Protein AF-A0A368F3S5-F1 (afdb_monomer)

Organism: Ancylostoma caninum (NCBI:txid29170)

pLDDT: mean 88.2, std 11.08, range [44.0, 97.75]

Foldseek 3Di:
DAWDWPDDPPDPPTDIFGPADDDDDPDDDPVCVPPPDPDDQDPDDCVPPPDVPG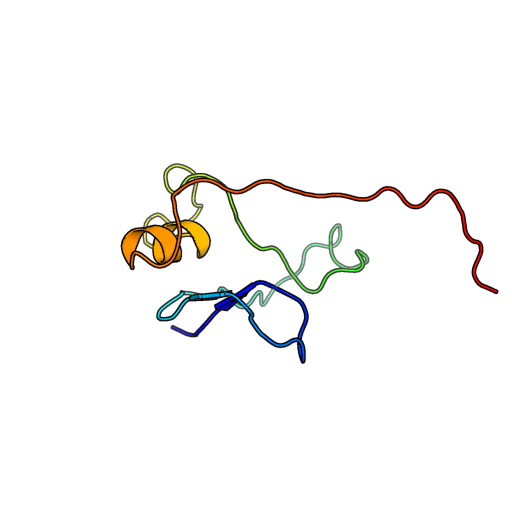DRRLRRCVVVVNDDNDDDDDDDDDPDDPDD

Sequence (84 aa):
MDTVRFGAAGKQNRLEVPDVVVGRATQISKIIKDLPFDGVLGLAFQSIATNAGVEPPFVRAHKDGIVEPIFTVHLRHIAGETAF

Mean predicted aligned error: 6.3 Å

Structure (mmCIF, N/CA/C/O backbone):
data_AF-A0A368F3S5-F1
#
_entry.id   AF-A0A368F3S5-F1
#
loop_
_atom_site.group_PDB
_atom_site.id
_atom_site.type_symbol
_atom_site.label_atom_id
_atom_site.label_alt_id
_atom_site.label_comp_id
_atom_site.label_asym_id
_atom_site.label_entity_id
_atom_site.label_seq_id
_atom_site.pdbx_PDB_ins_code
_atom_site.Cartn_x
_atom_site.Cartn_y
_atom_site.Cartn_z
_atom_site.occupancy
_atom_site.B_iso_or_equiv
_atom_site.auth_seq_id
_atom_site.auth_comp_id
_atom_site.auth_asym_id
_atom_site.auth_atom_id
_atom_site.pdbx_PDB_model_num
ATOM 1 N N . MET A 1 1 ? -1.637 11.724 7.622 1.00 84.56 1 MET A N 1
ATOM 2 C CA . MET A 1 1 ? -2.502 10.824 6.837 1.00 84.56 1 MET A CA 1
ATOM 3 C C . MET A 1 1 ? -2.745 11.486 5.501 1.00 84.56 1 MET A C 1
ATOM 5 O O . MET A 1 1 ? -2.717 12.711 5.450 1.00 84.56 1 MET A O 1
ATOM 9 N N . ASP A 1 2 ? -2.886 10.694 4.450 1.00 93.88 2 ASP A N 1
ATOM 10 C CA . ASP A 1 2 ? -3.050 11.172 3.077 1.00 93.88 2 ASP A CA 1
ATOM 11 C C . ASP A 1 2 ? -3.995 10.235 2.307 1.00 93.88 2 ASP A C 1
ATOM 13 O O . ASP A 1 2 ? -4.387 9.180 2.812 1.00 93.88 2 ASP A O 1
ATOM 17 N N . THR A 1 3 ? -4.363 10.614 1.087 1.00 95.31 3 THR A N 1
ATOM 18 C CA . THR A 1 3 ? -5.166 9.790 0.181 1.00 95.31 3 THR A CA 1
ATOM 19 C C . THR A 1 3 ? -4.264 8.972 -0.736 1.00 95.31 3 THR A C 1
ATOM 21 O O . THR A 1 3 ? -3.541 9.525 -1.571 1.00 95.31 3 THR A O 1
ATOM 24 N N . VAL A 1 4 ? -4.359 7.646 -0.649 1.00 95.44 4 VAL A N 1
ATOM 25 C CA . VAL A 1 4 ? -3.704 6.734 -1.597 1.00 95.44 4 VAL A CA 1
ATOM 26 C C . VAL A 1 4 ? -4.629 6.481 -2.780 1.00 95.44 4 VAL A C 1
ATOM 28 O O . VAL A 1 4 ? -5.824 6.263 -2.614 1.00 95.44 4 VAL A O 1
ATOM 31 N N . ARG A 1 5 ? -4.072 6.502 -3.995 1.00 95.50 5 ARG A N 1
ATOM 32 C CA . ARG A 1 5 ? -4.816 6.237 -5.232 1.00 95.50 5 ARG A CA 1
ATOM 33 C C . ARG A 1 5 ? -4.232 5.030 -5.948 1.00 95.50 5 ARG A C 1
ATOM 35 O O . ARG A 1 5 ? -3.065 5.064 -6.331 1.00 95.50 5 ARG A O 1
ATOM 42 N N . PHE A 1 6 ? -5.037 3.993 -6.158 1.00 94.00 6 PHE A N 1
ATOM 43 C CA . PHE A 1 6 ? -4.634 2.833 -6.952 1.00 94.00 6 PHE A CA 1
ATOM 44 C C . PHE A 1 6 ? -4.843 3.114 -8.445 1.00 94.00 6 PHE A C 1
ATOM 46 O O . PHE A 1 6 ? -5.913 3.558 -8.866 1.00 94.00 6 PHE A O 1
ATOM 53 N N . GLY A 1 7 ? -3.811 2.833 -9.245 1.00 91.25 7 GLY A N 1
ATOM 54 C CA . GLY A 1 7 ? -3.778 3.097 -10.685 1.00 91.25 7 GLY A CA 1
ATOM 55 C C . GLY A 1 7 ? -2.817 4.226 -11.072 1.00 91.25 7 GLY A C 1
ATOM 56 O O . GLY A 1 7 ? -2.380 5.020 -10.240 1.00 91.25 7 GLY A O 1
ATOM 57 N N . ALA A 1 8 ? -2.471 4.289 -12.360 1.00 87.75 8 ALA A N 1
ATOM 58 C CA . ALA A 1 8 ? -1.472 5.226 -12.874 1.00 87.75 8 ALA A CA 1
ATOM 59 C C . ALA A 1 8 ? -1.907 6.697 -12.729 1.00 87.75 8 ALA A C 1
ATOM 61 O O . ALA A 1 8 ? -3.078 7.040 -12.912 1.00 87.75 8 ALA A O 1
ATOM 62 N N . ALA A 1 9 ? -0.951 7.582 -12.436 1.00 87.69 9 ALA A N 1
ATOM 63 C CA . ALA A 1 9 ? -1.195 9.020 -12.356 1.00 87.69 9 ALA A CA 1
ATOM 64 C C . ALA A 1 9 ? -1.809 9.571 -13.659 1.00 87.69 9 ALA A C 1
ATOM 66 O O . ALA A 1 9 ? -1.490 9.120 -14.757 1.00 87.69 9 ALA A O 1
ATOM 67 N N . GLY A 1 10 ? -2.729 10.532 -13.530 1.00 86.81 10 GLY A N 1
ATOM 68 C CA . GLY A 1 10 ? -3.413 11.153 -14.671 1.00 86.81 10 GLY A CA 1
ATOM 69 C C . GLY A 1 10 ? -4.499 10.297 -15.337 1.00 86.81 10 GLY A C 1
ATOM 70 O O . GLY A 1 10 ? -5.139 10.765 -16.276 1.00 86.81 10 GLY A O 1
ATOM 71 N N . LYS A 1 11 ? -4.748 9.066 -14.872 1.00 88.88 11 LYS A N 1
ATOM 72 C CA . LYS A 1 11 ? -5.886 8.258 -15.333 1.00 88.88 11 LYS A CA 1
ATOM 73 C C . LYS A 1 11 ? -7.161 8.596 -14.554 1.00 88.88 11 LYS A C 1
ATOM 75 O O . LYS A 1 11 ? -7.108 8.914 -13.365 1.00 88.88 11 LYS A O 1
ATOM 80 N N . GLN A 1 12 ? -8.298 8.526 -15.245 1.00 88.69 12 GLN A N 1
ATOM 81 C CA . GLN A 1 12 ? -9.632 8.647 -14.648 1.00 88.69 12 GLN A CA 1
ATOM 82 C C . GLN A 1 12 ? -10.008 7.359 -13.894 1.00 88.69 12 GLN A C 1
ATOM 84 O O . GLN A 1 12 ? -9.393 6.316 -14.115 1.00 88.69 12 GLN A O 1
ATOM 89 N N . ASN A 1 13 ? -11.021 7.435 -13.023 1.00 88.06 13 ASN A N 1
ATOM 90 C CA . ASN A 1 13 ? -11.601 6.297 -12.288 1.00 88.06 13 ASN A CA 1
ATOM 91 C C . ASN A 1 13 ? -10.594 5.497 -11.446 1.00 88.06 13 ASN A C 1
ATOM 93 O O . ASN A 1 13 ? -10.618 4.267 -11.416 1.00 88.06 13 ASN A O 1
ATOM 97 N N . ARG A 1 14 ? -9.687 6.199 -10.763 1.00 93.94 14 ARG A N 1
ATOM 98 C CA . ARG A 1 14 ? -8.795 5.577 -9.780 1.00 93.94 14 ARG A CA 1
ATOM 99 C C . ARG A 1 14 ? -9.559 5.273 -8.498 1.00 93.94 14 ARG A C 1
ATOM 101 O O . ARG A 1 14 ? -10.397 6.066 -8.080 1.00 93.94 14 ARG A O 1
ATOM 108 N N . LEU A 1 15 ? -9.219 4.159 -7.857 1.00 94.75 15 LEU A N 1
ATOM 109 C CA . LEU A 1 15 ? -9.687 3.863 -6.507 1.00 94.75 15 LEU A CA 1
ATOM 110 C C . LEU A 1 15 ? -8.954 4.792 -5.534 1.00 94.75 15 LEU A C 1
ATOM 112 O O . LEU A 1 15 ? -7.731 4.697 -5.401 1.00 94.75 15 LEU A O 1
ATOM 116 N N . GLU A 1 16 ? -9.693 5.689 -4.888 1.00 96.12 16 GLU A N 1
ATOM 117 C CA . GLU A 1 16 ? -9.171 6.617 -3.885 1.00 96.12 16 GLU A CA 1
ATOM 118 C C . GLU A 1 16 ? -9.484 6.098 -2.482 1.00 96.12 16 GLU A C 1
ATOM 120 O O . GLU A 1 16 ? -10.631 5.784 -2.173 1.00 96.12 16 GLU A O 1
ATOM 125 N N . VAL A 1 17 ? -8.457 6.008 -1.641 1.00 96.94 17 VAL A N 1
ATOM 126 C CA . VAL A 1 17 ? -8.566 5.549 -0.256 1.00 96.94 17 VAL A CA 1
ATOM 127 C C . VAL A 1 17 ? -8.076 6.673 0.656 1.00 96.94 17 VAL A C 1
ATOM 129 O O . VAL A 1 17 ? -6.868 6.946 0.670 1.00 96.94 17 VAL A O 1
ATOM 132 N N . PRO A 1 18 ? -8.981 7.369 1.363 1.00 96.50 18 PRO A N 1
ATOM 133 C CA . PRO A 1 18 ? -8.615 8.441 2.280 1.00 96.50 18 PRO A CA 1
ATOM 134 C C . PRO A 1 18 ? -7.993 7.894 3.576 1.00 96.50 18 PRO A C 1
ATOM 136 O O . PRO A 1 18 ? -8.015 6.696 3.847 1.00 96.50 18 PRO A O 1
ATOM 139 N N . ASP A 1 19 ? -7.438 8.798 4.387 1.00 94.94 19 ASP A N 1
ATOM 140 C CA . ASP A 1 19 ? -6.950 8.528 5.749 1.00 94.94 19 ASP A CA 1
ATOM 141 C C . ASP A 1 19 ? -5.916 7.399 5.884 1.00 94.94 19 ASP A C 1
ATOM 143 O O . ASP A 1 19 ? -5.796 6.741 6.922 1.00 94.94 19 ASP A O 1
ATOM 147 N N . VAL A 1 20 ? -5.103 7.206 4.850 1.00 95.00 20 VAL A N 1
ATOM 148 C CA . VAL A 1 20 ? -4.037 6.207 4.850 1.00 95.00 20 VAL A CA 1
ATOM 149 C C . VAL A 1 20 ? -2.761 6.797 5.453 1.00 95.00 20 VAL A C 1
ATOM 151 O O . VAL A 1 20 ? -2.378 7.947 5.205 1.00 95.00 20 VAL A O 1
ATOM 154 N N . VAL A 1 21 ? -2.058 6.001 6.259 1.00 93.88 21 VAL A N 1
ATOM 155 C CA . VAL A 1 21 ? -0.704 6.328 6.723 1.00 93.88 21 VAL A CA 1
ATOM 156 C C . VAL A 1 21 ? 0.305 5.847 5.680 1.00 93.88 21 VAL A C 1
ATOM 158 O O . VAL A 1 21 ? 0.383 4.658 5.390 1.00 93.88 21 VAL A O 1
ATOM 161 N N . VAL A 1 22 ? 1.106 6.769 5.142 1.00 91.00 22 VAL A N 1
ATOM 162 C CA . VAL A 1 22 ? 2.169 6.466 4.174 1.00 91.00 22 VAL A CA 1
ATOM 163 C C . VAL A 1 22 ? 3.529 6.705 4.822 1.00 91.00 22 VAL A C 1
ATOM 165 O O . VAL A 1 22 ? 3.813 7.795 5.321 1.00 91.00 22 VAL A O 1
ATOM 168 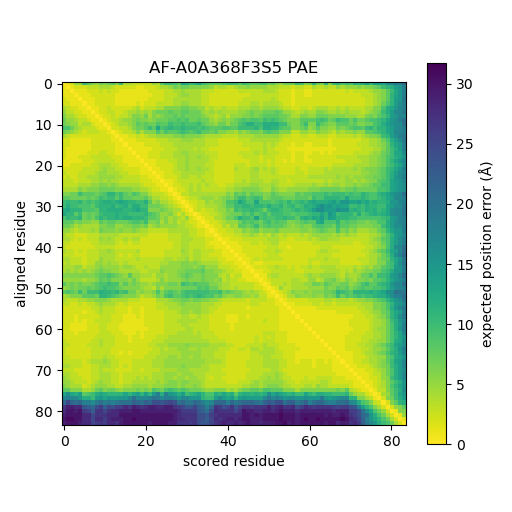N N . GLY A 1 23 ? 4.382 5.681 4.816 1.00 90.50 23 GLY A N 1
ATOM 169 C CA . GLY A 1 23 ? 5.756 5.789 5.294 1.00 90.50 23 GLY A CA 1
ATOM 170 C C . GLY A 1 23 ? 6.661 6.413 4.234 1.00 90.50 23 GLY A C 1
ATOM 171 O O . GLY A 1 23 ? 6.849 5.836 3.167 1.00 90.50 23 GLY A O 1
ATOM 172 N N . ARG A 1 24 ? 7.265 7.569 4.529 1.00 91.12 24 ARG A N 1
ATOM 173 C CA . ARG A 1 24 ? 8.301 8.160 3.671 1.00 91.12 24 ARG A CA 1
ATOM 174 C C . ARG A 1 24 ? 9.664 7.591 4.050 1.00 91.12 24 ARG A C 1
ATOM 176 O O . ARG A 1 24 ? 10.216 7.960 5.086 1.00 91.12 24 ARG A O 1
ATOM 183 N N . ALA A 1 25 ? 10.205 6.710 3.215 1.00 89.81 25 ALA A N 1
ATOM 184 C CA . ALA A 1 25 ? 11.528 6.141 3.433 1.00 89.81 25 ALA A CA 1
ATOM 185 C C . ALA A 1 25 ? 12.608 7.238 3.392 1.00 89.81 25 ALA A C 1
ATOM 187 O O . ALA A 1 25 ? 12.707 7.994 2.429 1.00 89.81 25 ALA A O 1
ATOM 188 N N . THR A 1 26 ? 13.421 7.325 4.444 1.00 92.69 26 THR A N 1
ATOM 189 C CA . THR A 1 26 ? 14.596 8.215 4.522 1.00 92.69 26 THR A CA 1
ATOM 190 C C . THR A 1 26 ? 15.910 7.464 4.309 1.00 92.69 26 THR A C 1
ATOM 192 O O . THR A 1 26 ? 16.970 8.076 4.209 1.00 92.69 26 THR A O 1
ATOM 195 N N . GLN A 1 27 ? 15.841 6.134 4.230 1.00 90.19 27 GLN A N 1
ATOM 196 C CA . GLN A 1 27 ? 16.953 5.231 3.964 1.00 90.19 27 GLN A CA 1
ATOM 197 C C . GLN A 1 27 ? 16.494 4.189 2.944 1.00 90.19 27 GLN A C 1
ATOM 199 O O . GLN A 1 27 ? 15.405 3.630 3.071 1.00 90.19 27 GLN A O 1
ATOM 204 N N . ILE A 1 28 ? 17.327 3.933 1.936 1.00 85.31 28 ILE A N 1
ATOM 205 C CA . ILE A 1 28 ? 17.058 2.974 0.860 1.00 85.31 28 ILE A CA 1
ATOM 206 C C . ILE A 1 28 ? 18.167 1.924 0.891 1.00 85.31 28 ILE A C 1
ATOM 2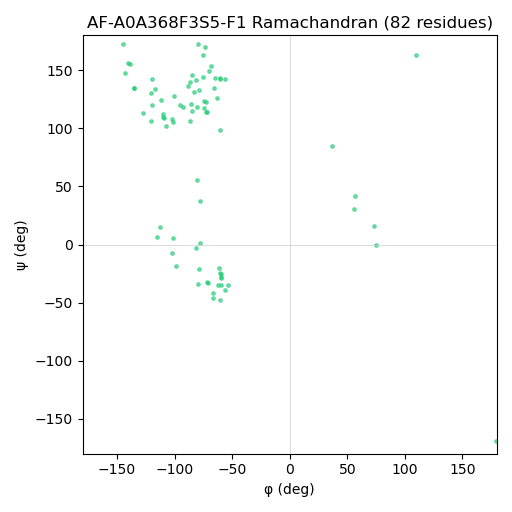08 O O . ILE A 1 28 ? 19.351 2.263 0.963 1.00 85.31 28 ILE A O 1
ATOM 212 N N . SER A 1 29 ? 17.795 0.643 0.868 1.00 85.19 29 SER A N 1
ATOM 213 C CA . SER A 1 29 ? 18.783 -0.436 0.853 1.00 85.19 29 SER A CA 1
ATOM 214 C C . SER A 1 29 ? 19.509 -0.488 -0.495 1.00 85.19 29 SER A C 1
ATOM 216 O O . SER A 1 29 ? 18.938 -0.189 -1.544 1.00 85.19 29 SER A O 1
ATOM 218 N N . LYS A 1 30 ? 20.774 -0.922 -0.485 1.00 85.12 30 LYS A N 1
ATOM 219 C CA . LYS A 1 30 ? 21.586 -1.037 -1.710 1.00 85.12 30 LYS A CA 1
ATOM 220 C C . LYS A 1 30 ? 20.974 -1.984 -2.748 1.00 85.12 30 LYS A C 1
ATOM 222 O O . LYS A 1 30 ? 21.187 -1.785 -3.929 1.00 85.12 30 LYS A O 1
ATOM 227 N N . ILE A 1 31 ? 20.216 -2.986 -2.301 1.00 80.50 31 ILE A N 1
ATOM 228 C CA . ILE A 1 31 ? 19.609 -4.018 -3.155 1.00 80.50 31 ILE A CA 1
ATOM 229 C C . ILE A 1 31 ? 18.455 -3.447 -3.989 1.00 80.50 31 ILE A C 1
ATOM 231 O O . ILE A 1 31 ? 18.212 -3.899 -5.099 1.00 80.50 31 ILE A O 1
ATOM 235 N N . ILE A 1 32 ? 17.736 -2.462 -3.446 1.00 80.62 32 ILE A N 1
ATOM 236 C CA . ILE A 1 32 ? 16.507 -1.931 -4.049 1.00 80.62 32 ILE A CA 1
ATOM 237 C C . ILE A 1 32 ? 16.785 -0.635 -4.821 1.00 80.62 32 ILE A C 1
ATOM 239 O O . ILE A 1 32 ? 16.005 -0.249 -5.681 1.00 80.62 32 ILE A O 1
ATOM 243 N N . LYS A 1 33 ? 17.918 0.018 -4.537 1.00 81.62 33 LYS A N 1
ATOM 244 C CA . LYS A 1 33 ? 18.288 1.327 -5.085 1.00 81.62 33 LYS A CA 1
ATOM 245 C C . LYS A 1 33 ? 18.241 1.396 -6.616 1.00 81.62 33 LYS A C 1
ATOM 247 O O . LYS A 1 33 ? 17.883 2.441 -7.145 1.00 81.62 33 LYS A O 1
ATOM 252 N N . ASP A 1 34 ? 18.592 0.304 -7.289 1.00 86.88 34 ASP A N 1
ATOM 253 C CA . ASP A 1 34 ? 18.696 0.258 -8.750 1.00 86.88 34 ASP A CA 1
ATOM 254 C C . ASP A 1 34 ? 17.474 -0.407 -9.414 1.00 86.88 34 ASP A C 1
ATOM 256 O O . ASP A 1 34 ? 17.460 -0.618 -10.627 1.00 86.88 34 ASP A O 1
ATOM 260 N N . LEU A 1 35 ? 16.439 -0.759 -8.637 1.00 86.31 35 LEU A N 1
ATOM 261 C CA . LEU A 1 35 ? 15.210 -1.331 -9.182 1.00 86.31 35 LEU A CA 1
ATOM 262 C C . LEU A 1 35 ? 14.291 -0.221 -9.720 1.00 86.31 35 LEU A C 1
ATOM 264 O O . LEU A 1 35 ? 14.171 0.831 -9.094 1.00 86.31 35 LEU A O 1
ATOM 268 N N . PRO A 1 36 ? 13.604 -0.442 -10.857 1.00 87.75 36 PRO A N 1
ATOM 269 C CA . PRO A 1 36 ? 12.797 0.579 -11.523 1.00 87.75 36 PRO A CA 1
ATOM 270 C C . PRO A 1 36 ? 11.411 0.737 -10.869 1.00 87.75 36 PRO A C 1
ATOM 272 O O . PRO A 1 36 ? 10.382 0.588 -11.528 1.00 87.75 36 PRO A O 1
ATOM 275 N N . PHE A 1 37 ? 11.366 1.004 -9.563 1.00 87.12 37 PHE A N 1
ATOM 276 C CA . PHE A 1 37 ? 10.141 1.358 -8.847 1.00 87.12 37 PHE A CA 1
ATOM 277 C C . PHE A 1 37 ? 10.404 2.407 -7.761 1.00 87.12 37 PHE A C 1
ATOM 279 O O . PHE A 1 37 ? 11.448 2.404 -7.117 1.00 87.12 37 PHE A O 1
ATOM 286 N N . ASP A 1 38 ? 9.422 3.277 -7.515 1.00 88.44 38 ASP A N 1
ATOM 287 C CA . ASP A 1 38 ? 9.561 4.396 -6.568 1.00 88.44 38 ASP A CA 1
ATOM 288 C C . ASP A 1 38 ? 9.417 3.979 -5.093 1.00 88.44 38 ASP A C 1
ATOM 290 O O . ASP A 1 38 ? 9.848 4.685 -4.180 1.00 88.44 38 ASP A O 1
ATOM 294 N N . GLY A 1 39 ? 8.786 2.833 -4.833 1.00 89.62 39 GLY A N 1
ATOM 295 C CA . GLY A 1 39 ? 8.591 2.308 -3.487 1.00 89.62 39 GLY A CA 1
ATOM 296 C C . GLY A 1 39 ? 7.816 0.994 -3.456 1.00 89.62 39 GLY A C 1
ATOM 297 O O . GLY A 1 39 ? 7.579 0.360 -4.481 1.00 89.62 39 GLY A O 1
ATOM 298 N N . VAL A 1 40 ? 7.414 0.588 -2.251 1.00 90.25 40 VAL A N 1
ATOM 299 C CA . VAL A 1 40 ? 6.686 -0.663 -2.005 1.00 90.25 40 VAL A CA 1
ATOM 300 C C . VAL A 1 40 ? 5.302 -0.358 -1.443 1.00 90.25 40 VAL A C 1
ATOM 302 O O . VAL A 1 40 ? 5.163 0.427 -0.506 1.00 90.25 40 VAL A O 1
ATOM 305 N N . LEU A 1 41 ? 4.287 -1.029 -1.985 1.00 92.12 41 LEU A N 1
ATOM 306 C CA . LEU A 1 41 ? 2.916 -1.012 -1.484 1.00 92.12 41 LEU A CA 1
ATOM 307 C C . LEU A 1 41 ? 2.583 -2.380 -0.877 1.00 92.12 41 LEU A C 1
ATOM 309 O O . LEU A 1 41 ? 2.503 -3.379 -1.588 1.00 92.12 41 LEU A O 1
ATOM 313 N N . GLY A 1 42 ? 2.403 -2.436 0.442 1.00 91.06 42 GLY A N 1
ATOM 314 C CA . GLY A 1 42 ? 2.055 -3.674 1.141 1.00 91.06 42 GLY A CA 1
ATOM 315 C C . GLY A 1 42 ? 0.592 -4.070 0.923 1.00 91.06 42 GLY A C 1
ATOM 316 O O . GLY A 1 42 ? -0.306 -3.295 1.243 1.00 91.06 42 GLY A O 1
ATOM 317 N N . LEU A 1 43 ? 0.364 -5.286 0.418 1.00 93.38 43 LEU A N 1
ATOM 318 C CA . LEU A 1 43 ? -0.972 -5.863 0.169 1.00 93.38 43 LEU A CA 1
ATOM 319 C C . LEU A 1 43 ? -1.270 -7.100 1.032 1.00 93.38 43 LEU A C 1
ATOM 321 O O . LEU A 1 43 ? -2.268 -7.784 0.827 1.00 93.38 43 LEU A O 1
ATOM 325 N N . ALA A 1 44 ? -0.374 -7.420 1.962 1.00 91.94 44 ALA A N 1
ATOM 326 C CA . ALA A 1 44 ? -0.504 -8.581 2.827 1.00 91.94 44 ALA A CA 1
ATOM 327 C C . ALA A 1 44 ? -1.475 -8.327 3.995 1.00 91.94 44 ALA A C 1
ATOM 329 O O . ALA A 1 44 ? -1.929 -7.203 4.221 1.00 91.94 44 ALA A O 1
ATOM 330 N N . PHE A 1 45 ? -1.777 -9.379 4.762 1.00 91.88 45 PHE A N 1
ATOM 331 C CA . PHE A 1 45 ? -2.654 -9.286 5.929 1.00 91.88 45 PHE A CA 1
ATOM 332 C C . PHE A 1 45 ? -2.108 -8.326 6.991 1.00 91.88 45 PHE A C 1
ATOM 334 O O . PHE A 1 45 ? -0.911 -8.301 7.276 1.00 91.88 45 PHE A O 1
ATOM 341 N N . GLN A 1 46 ? -3.008 -7.594 7.654 1.00 89.25 46 GLN A N 1
ATOM 342 C CA . GLN A 1 46 ? -2.640 -6.673 8.734 1.00 89.25 46 GLN A CA 1
ATOM 343 C C . GLN A 1 46 ? -1.940 -7.373 9.910 1.00 89.25 46 GLN A C 1
ATOM 345 O O . GLN A 1 46 ? -1.110 -6.761 10.574 1.00 89.25 46 GLN A O 1
ATOM 350 N N . SER A 1 47 ? -2.213 -8.662 10.143 1.00 90.88 47 SER A N 1
ATOM 351 C CA . SER A 1 47 ? -1.571 -9.455 11.201 1.00 90.88 47 SER A CA 1
ATOM 352 C C . SER A 1 47 ? -0.052 -9.590 11.049 1.00 90.88 47 SER A C 1
ATOM 354 O O . SER A 1 47 ? 0.625 -9.872 12.033 1.00 90.88 47 SER A O 1
ATOM 356 N N . ILE A 1 48 ? 0.482 -9.379 9.843 1.00 88.25 48 ILE A N 1
ATOM 357 C CA . ILE A 1 48 ? 1.922 -9.420 9.552 1.00 88.25 48 ILE A CA 1
ATOM 358 C C . ILE A 1 48 ? 2.484 -8.044 9.177 1.00 88.25 48 ILE A C 1
ATOM 360 O O . ILE A 1 48 ? 3.584 -7.944 8.633 1.00 88.25 48 ILE A O 1
ATOM 364 N N . ALA A 1 49 ? 1.742 -6.970 9.45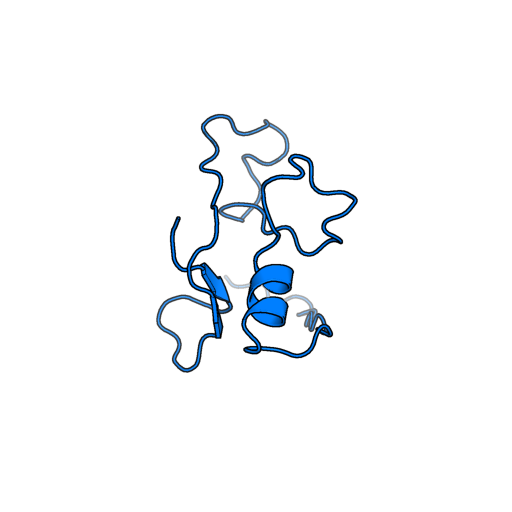6 1.00 87.62 49 ALA A N 1
ATOM 365 C CA . ALA A 1 49 ? 2.253 -5.619 9.295 1.00 87.62 49 ALA A CA 1
ATOM 366 C C . ALA A 1 49 ? 3.388 -5.362 10.298 1.00 87.62 49 ALA A C 1
ATOM 368 O O . ALA A 1 49 ? 3.261 -5.636 11.490 1.00 87.62 49 ALA A O 1
ATOM 369 N N . THR A 1 50 ? 4.489 -4.770 9.830 1.00 85.44 50 THR A N 1
ATOM 370 C CA . THR A 1 50 ? 5.650 -4.430 10.673 1.00 85.44 50 THR A CA 1
ATOM 371 C C . THR A 1 50 ? 5.297 -3.462 11.807 1.00 85.44 50 THR A C 1
ATOM 373 O O . THR A 1 50 ? 5.968 -3.433 12.834 1.00 85.44 50 THR A O 1
ATOM 376 N N . ASN A 1 51 ? 4.241 -2.665 11.630 1.00 85.88 51 ASN A N 1
ATOM 377 C CA . ASN A 1 51 ? 3.663 -1.819 12.664 1.00 85.88 51 AS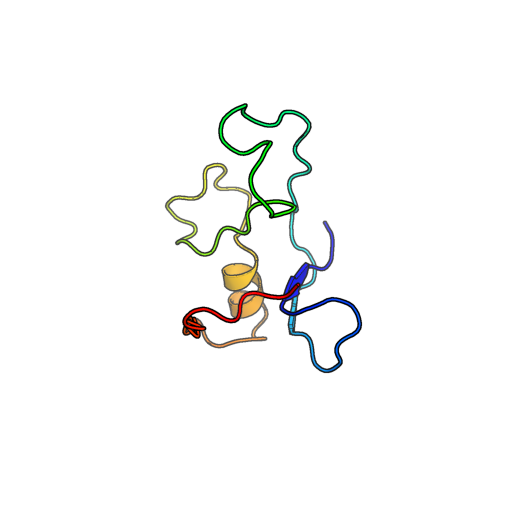N A CA 1
ATOM 378 C C . ASN A 1 51 ? 2.159 -2.100 12.751 1.00 85.88 51 ASN A C 1
ATOM 380 O O . ASN A 1 51 ? 1.417 -1.766 11.831 1.00 85.88 51 ASN A O 1
ATOM 384 N N . ALA A 1 52 ? 1.713 -2.672 13.872 1.00 79.19 52 ALA A N 1
ATOM 385 C CA . ALA A 1 52 ? 0.310 -3.024 14.097 1.00 79.19 52 ALA A CA 1
ATOM 386 C C . ALA A 1 52 ? -0.646 -1.814 14.051 1.00 79.19 52 ALA A C 1
ATOM 388 O O . ALA A 1 52 ? -1.829 -1.978 13.757 1.00 79.19 52 ALA A O 1
ATOM 389 N N . GLY A 1 53 ? -0.139 -0.602 14.312 1.00 82.06 53 GLY A N 1
ATOM 390 C CA . GLY A 1 53 ? -0.901 0.645 14.222 1.00 82.06 53 GLY A CA 1
ATOM 391 C C . GLY A 1 53 ? -1.030 1.212 12.805 1.00 82.06 53 GLY A C 1
ATOM 392 O O . GLY A 1 53 ? -1.689 2.234 12.629 1.00 82.06 53 GLY A O 1
ATOM 393 N N . VAL A 1 54 ? -0.403 0.591 11.799 1.00 89.12 54 VAL A N 1
ATOM 394 C CA . VAL A 1 54 ? -0.479 1.025 10.398 1.00 89.12 54 VAL A CA 1
ATOM 395 C C . VAL A 1 54 ? -1.289 0.014 9.603 1.00 89.12 54 VAL A C 1
ATOM 397 O O . VAL A 1 54 ? -0.861 -1.110 9.351 1.00 89.12 54 VAL A O 1
ATOM 400 N N . GLU A 1 55 ? -2.479 0.436 9.198 1.00 92.75 55 GLU A N 1
ATOM 401 C CA . GLU A 1 55 ? -3.370 -0.377 8.386 1.00 92.75 55 GLU A CA 1
ATOM 402 C C . GLU A 1 55 ? -2.948 -0.365 6.906 1.00 92.75 55 GLU A C 1
ATOM 404 O O . GLU A 1 55 ? -2.700 0.712 6.353 1.00 92.75 55 GLU A O 1
ATOM 409 N N . PRO A 1 56 ? -2.878 -1.532 6.233 1.00 94.50 56 PRO A N 1
ATOM 410 C CA . PRO A 1 56 ? -2.625 -1.578 4.799 1.00 94.50 56 PRO A CA 1
ATOM 411 C C . PRO A 1 56 ? -3.724 -0.849 4.005 1.00 94.50 56 PRO A C 1
ATOM 413 O O . PRO A 1 56 ? -4.905 -0.998 4.330 1.00 94.50 56 PRO A O 1
ATOM 416 N N . PRO A 1 57 ? -3.396 -0.137 2.911 1.00 95.50 57 PRO A N 1
ATOM 417 C CA . PRO A 1 57 ? -4.373 0.706 2.215 1.00 95.50 57 PRO A CA 1
ATOM 418 C C . PRO A 1 57 ? -5.590 -0.065 1.680 1.00 95.50 57 PRO A C 1
ATOM 420 O O . PRO A 1 57 ? -6.706 0.440 1.708 1.00 95.50 57 PRO A O 1
ATOM 423 N N . PHE A 1 58 ? -5.404 -1.314 1.238 1.00 96.25 58 PHE A N 1
ATOM 424 C CA . PHE A 1 58 ? -6.516 -2.144 0.761 1.00 96.25 58 PHE A CA 1
ATOM 425 C C . PHE A 1 58 ? -7.442 -2.612 1.900 1.00 96.25 58 PHE A C 1
ATOM 427 O O . PHE A 1 58 ? -8.652 -2.70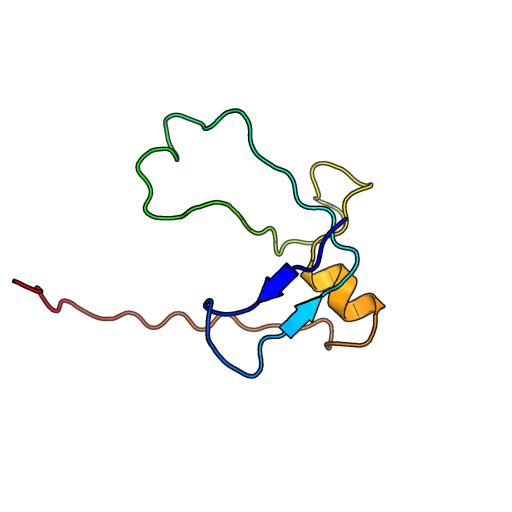1 1.716 1.00 96.25 58 PHE A O 1
ATOM 434 N N . VAL A 1 59 ? -6.894 -2.848 3.100 1.00 95.50 59 VAL A N 1
ATOM 435 C CA . VAL A 1 59 ? -7.692 -3.176 4.295 1.00 95.50 59 VAL A CA 1
ATOM 436 C C . VAL A 1 59 ? -8.545 -1.975 4.702 1.00 95.50 59 VAL A C 1
ATOM 438 O O . VAL A 1 59 ? -9.728 -2.147 4.992 1.00 95.50 59 VAL A O 1
ATOM 441 N N . ARG A 1 60 ? -7.976 -0.762 4.649 1.00 95.81 60 ARG A N 1
ATOM 442 C CA . ARG A 1 60 ? -8.721 0.475 4.913 1.00 95.81 60 ARG A CA 1
ATOM 443 C C . ARG A 1 60 ? -9.875 0.665 3.931 1.00 95.81 60 ARG A C 1
ATOM 445 O O . ARG A 1 60 ? -11.003 0.880 4.356 1.00 95.81 60 ARG A O 1
ATOM 452 N N . ALA A 1 61 ? -9.612 0.494 2.634 1.00 97.12 61 ALA A N 1
ATOM 453 C CA . ALA A 1 61 ? -10.636 0.601 1.594 1.00 97.12 61 ALA A CA 1
ATOM 454 C C . ALA A 1 61 ? -11.817 -0.354 1.825 1.00 97.12 61 ALA A C 1
ATOM 456 O O . ALA A 1 61 ? -12.969 0.017 1.605 1.00 97.12 61 ALA A O 1
ATOM 457 N N . HIS A 1 62 ? -11.535 -1.576 2.286 1.00 96.44 62 HIS A N 1
ATOM 458 C CA . HIS A 1 62 ? -12.576 -2.531 2.647 1.00 96.44 62 HIS A CA 1
ATOM 459 C C . HIS A 1 62 ? -13.383 -2.078 3.874 1.00 96.44 62 HIS A C 1
ATOM 461 O O . HIS A 1 62 ? -14.612 -2.119 3.840 1.00 96.44 62 HIS A O 1
ATOM 467 N N . LYS A 1 63 ? -12.719 -1.608 4.940 1.00 95.62 63 LYS A N 1
ATOM 468 C CA . LYS A 1 63 ? -13.397 -1.104 6.150 1.00 95.62 63 LYS A CA 1
ATOM 469 C C . LYS A 1 63 ? -14.279 0.112 5.879 1.00 95.62 63 LYS A C 1
ATOM 471 O O . LYS A 1 63 ? -15.348 0.220 6.472 1.00 95.62 63 LYS A O 1
ATOM 476 N N . ASP A 1 64 ? -13.856 0.971 4.959 1.00 96.56 64 ASP A N 1
ATOM 477 C CA . ASP A 1 64 ? -14.619 2.141 4.520 1.00 96.56 64 ASP A CA 1
ATOM 478 C C . ASP A 1 64 ? -15.753 1.772 3.534 1.00 96.56 64 ASP A C 1
ATOM 480 O O . ASP A 1 64 ? -16.475 2.648 3.061 1.00 96.56 64 ASP A O 1
ATOM 484 N N . GLY A 1 65 ? -15.932 0.483 3.212 1.00 97.38 65 GLY A N 1
ATOM 485 C CA . GLY A 1 65 ? -17.004 -0.009 2.340 1.00 97.38 65 GLY A CA 1
ATOM 486 C C . GLY A 1 65 ? -16.805 0.304 0.855 1.00 97.38 65 GLY A C 1
ATOM 487 O O . GLY A 1 65 ? -17.754 0.213 0.079 1.00 97.38 65 GLY A O 1
ATOM 488 N N . ILE A 1 66 ? -15.589 0.678 0.448 1.00 97.00 66 ILE A N 1
ATOM 489 C CA . ILE A 1 66 ? -15.270 1.090 -0.926 1.00 97.00 66 ILE A CA 1
ATOM 490 C C . ILE A 1 66 ? -15.088 -0.133 -1.834 1.00 97.00 66 ILE A C 1
ATOM 492 O O . ILE A 1 66 ? -15.411 -0.088 -3.021 1.00 97.00 66 ILE A O 1
ATOM 496 N N . VAL A 1 67 ? -14.556 -1.228 -1.281 1.00 97.00 67 VAL A N 1
ATOM 497 C CA . VAL A 1 67 ? -14.261 -2.469 -2.011 1.00 97.00 67 VAL A CA 1
ATOM 498 C C . VAL A 1 67 ? -14.632 -3.711 -1.203 1.00 97.00 67 VAL A C 1
ATOM 500 O O . VAL A 1 67 ? -14.624 -3.718 0.032 1.00 97.00 67 VAL A O 1
ATOM 503 N N . GLU A 1 68 ? -14.893 -4.806 -1.911 1.00 97.75 68 GLU A N 1
ATOM 504 C CA . GLU A 1 68 ? -14.913 -6.140 -1.316 1.00 97.75 68 GLU A CA 1
ATOM 505 C C . GLU A 1 68 ? -13.491 -6.565 -0.899 1.00 97.75 68 GLU A C 1
ATOM 507 O O . GLU A 1 68 ? -12.510 -6.118 -1.502 1.00 97.75 68 GLU A O 1
ATOM 512 N N . PRO A 1 69 ? -13.332 -7.448 0.106 1.00 95.69 69 PRO A N 1
ATOM 513 C CA . PRO A 1 69 ? -12.024 -7.864 0.617 1.00 95.69 69 PRO A CA 1
ATOM 514 C C . PRO A 1 69 ? -11.332 -8.890 -0.302 1.00 95.69 69 PRO A C 1
ATOM 516 O O . PRO A 1 69 ? -10.691 -9.831 0.165 1.00 95.69 69 PRO A O 1
ATOM 519 N N . ILE A 1 70 ? -11.479 -8.733 -1.617 1.00 95.88 70 ILE A N 1
ATOM 520 C CA . ILE A 1 70 ? -10.934 -9.606 -2.654 1.00 95.88 70 ILE A CA 1
ATOM 521 C C . ILE A 1 70 ? -10.322 -8.724 -3.738 1.00 95.88 70 ILE A C 1
ATOM 523 O O . ILE A 1 70 ? -10.923 -7.756 -4.197 1.00 95.88 70 ILE A O 1
ATOM 527 N N . PHE A 1 71 ? -9.123 -9.085 -4.183 1.00 94.69 71 PHE A N 1
ATOM 528 C CA . PHE A 1 71 ? -8.507 -8.507 -5.369 1.00 94.69 71 PHE A CA 1
ATOM 529 C C . PHE A 1 71 ? -7.794 -9.595 -6.166 1.00 94.69 71 PHE A C 1
ATOM 531 O O . PHE A 1 71 ? -7.385 -10.625 -5.633 1.00 94.69 71 PHE A O 1
ATOM 538 N N . THR A 1 72 ? -7.619 -9.346 -7.459 1.00 95.44 72 THR A N 1
ATOM 539 C CA . THR A 1 72 ? -6.865 -10.216 -8.363 1.00 95.44 72 THR A CA 1
ATOM 540 C C . THR A 1 72 ? -5.699 -9.446 -8.950 1.00 95.44 72 THR A C 1
ATOM 542 O O . THR A 1 72 ? -5.838 -8.272 -9.294 1.00 95.44 72 THR A O 1
ATOM 545 N N . VAL A 1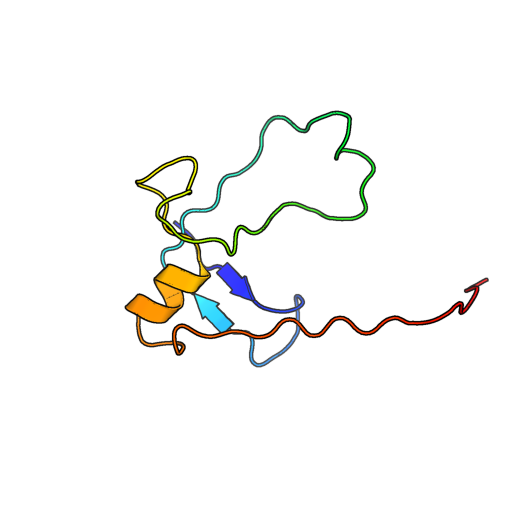 73 ? -4.560 -10.110 -9.124 1.00 92.56 73 VAL A N 1
ATOM 546 C CA . VAL A 1 73 ? -3.407 -9.516 -9.801 1.00 92.56 73 VAL A CA 1
ATOM 547 C C . VAL A 1 73 ? -3.429 -9.930 -11.269 1.00 92.56 73 VAL A C 1
ATOM 549 O O . VAL A 1 73 ? -3.362 -11.115 -11.587 1.00 92.56 73 VAL A O 1
ATOM 552 N N . HIS A 1 74 ? -3.495 -8.950 -12.170 1.00 91.50 74 HIS A N 1
ATOM 553 C CA . HIS A 1 74 ? -3.312 -9.172 -13.601 1.00 91.50 74 HIS A CA 1
ATOM 554 C C . HIS A 1 74 ? -1.900 -8.742 -14.012 1.00 91.50 74 HIS A C 1
ATOM 556 O O . HIS A 1 74 ? -1.616 -7.549 -14.109 1.00 91.50 74 HIS A O 1
ATOM 562 N N . LEU A 1 75 ? -1.020 -9.713 -14.263 1.00 90.62 75 LEU A N 1
ATOM 563 C CA . LEU A 1 75 ? 0.312 -9.478 -14.821 1.00 90.62 75 LEU A CA 1
ATOM 564 C C . LEU A 1 75 ? 0.343 -10.000 -16.253 1.00 90.62 75 LEU A C 1
ATOM 566 O O . LEU A 1 75 ? 0.321 -11.208 -16.486 1.00 90.62 75 LEU A O 1
ATOM 570 N N . ARG A 1 76 ? 0.391 -9.086 -17.224 1.00 89.19 76 ARG A N 1
ATOM 571 C CA . ARG A 1 76 ? 0.608 -9.449 -18.623 1.00 89.19 76 ARG A CA 1
ATOM 572 C C . ARG A 1 76 ? 2.105 -9.565 -18.874 1.00 89.19 76 ARG A C 1
ATOM 574 O O . ARG A 1 76 ? 2.817 -8.567 -18.825 1.00 89.19 76 ARG A O 1
ATOM 581 N N . HIS A 1 77 ? 2.567 -10.768 -19.188 1.00 84.00 77 HIS A N 1
ATOM 582 C CA . HIS A 1 77 ? 3.904 -10.953 -19.734 1.00 84.00 77 HIS A CA 1
ATOM 583 C C . HIS A 1 77 ? 3.920 -10.457 -21.185 1.00 84.00 77 HIS A C 1
ATOM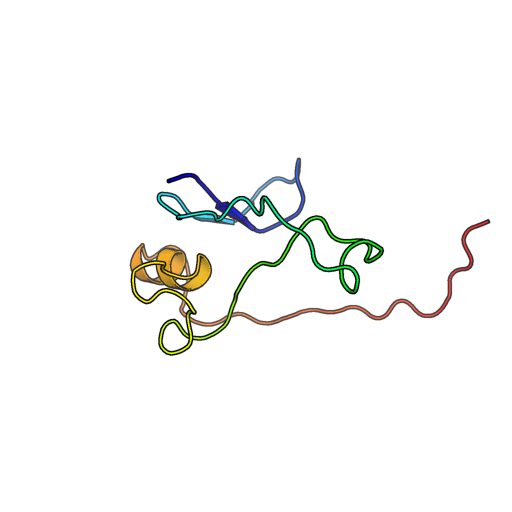 585 O O . HIS A 1 77 ? 3.127 -10.921 -22.005 1.00 84.00 77 HIS A O 1
ATOM 591 N N . ILE A 1 78 ? 4.796 -9.503 -21.493 1.00 81.56 78 ILE A N 1
ATOM 592 C CA . ILE A 1 78 ? 5.059 -9.067 -22.865 1.00 81.56 78 ILE A CA 1
ATOM 593 C C . ILE A 1 78 ? 6.384 -9.715 -23.262 1.00 81.56 78 ILE A C 1
ATOM 595 O O . ILE A 1 78 ? 7.432 -9.356 -22.732 1.00 81.56 78 ILE A O 1
ATOM 599 N N . ALA A 1 79 ? 6.337 -10.718 -24.139 1.00 61.06 79 ALA A N 1
ATOM 600 C CA . ALA A 1 79 ? 7.545 -11.338 -24.662 1.00 61.06 79 ALA A CA 1
ATOM 601 C C . ALA A 1 79 ? 8.219 -10.374 -25.652 1.00 61.06 79 ALA A C 1
ATOM 603 O O . ALA A 1 79 ? 7.644 -10.084 -26.693 1.00 61.06 79 ALA A O 1
ATOM 604 N N . GLY A 1 80 ? 9.412 -9.891 -25.290 1.00 61.66 80 GLY A N 1
ATOM 605 C CA . GLY A 1 80 ? 10.425 -9.295 -26.166 1.00 61.66 80 GLY A CA 1
ATOM 606 C C . GLY A 1 80 ? 9.931 -8.430 -27.326 1.00 61.66 80 GLY A C 1
ATOM 607 O O . GLY A 1 80 ? 9.921 -8.885 -28.463 1.00 61.66 80 GLY A O 1
ATOM 608 N N . GLU A 1 81 ? 9.666 -7.153 -27.062 1.00 50.47 81 GLU A N 1
ATOM 609 C CA . GLU A 1 81 ? 9.851 -6.117 -28.076 1.00 50.47 81 GLU A CA 1
ATOM 610 C C . GLU A 1 81 ? 11.091 -5.325 -27.655 1.00 50.47 81 GLU A C 1
ATOM 612 O O . GLU A 1 81 ? 11.075 -4.558 -26.692 1.00 50.47 81 GLU A O 1
ATOM 617 N N . THR A 1 82 ? 12.218 -5.604 -28.309 1.00 52.97 82 THR A N 1
ATOM 618 C CA . THR A 1 82 ? 13.396 -4.735 -28.269 1.00 52.97 82 THR A CA 1
ATOM 619 C C . THR A 1 82 ? 12.982 -3.383 -28.837 1.00 52.97 82 THR A C 1
ATOM 621 O O . THR A 1 82 ? 12.897 -3.226 -30.053 1.00 52.97 82 THR A O 1
ATOM 624 N N . ALA A 1 83 ? 12.682 -2.428 -27.962 1.00 44.00 83 ALA A N 1
ATOM 625 C CA . ALA A 1 83 ? 12.571 -1.030 -28.341 1.00 44.00 83 ALA A CA 1
ATOM 626 C C . ALA A 1 83 ? 13.991 -0.481 -28.556 1.00 44.00 83 ALA A C 1
ATOM 628 O O . ALA A 1 83 ? 14.815 -0.528 -27.640 1.00 44.00 83 ALA A O 1
ATOM 629 N N . PHE A 1 84 ? 14.260 -0.058 -29.793 1.00 44.31 84 PHE A N 1
ATOM 630 C CA . PHE A 1 84 ? 15.449 0.689 -30.208 1.00 44.31 84 PHE A CA 1
ATOM 631 C C . PHE A 1 84 ? 15.48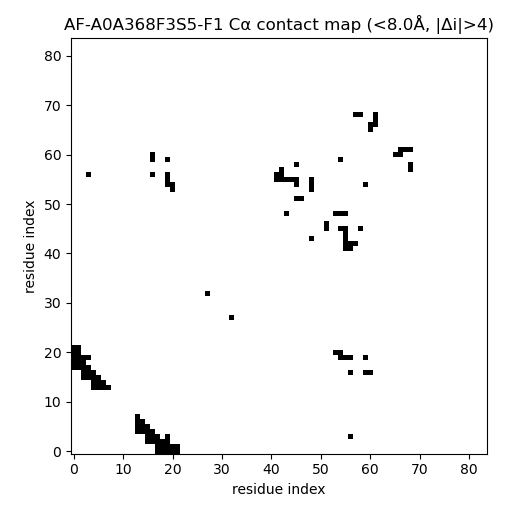9 2.080 -29.570 1.00 44.31 84 PHE A C 1
ATOM 633 O O . PHE A 1 84 ? 14.397 2.662 -29.371 1.00 44.31 84 PHE A O 1
#

Solvent-accessible surface area (backbone atoms only — not comparable to full-atom values): 6028 Å² total; per-residue (Å²): 112,43,70,49,62,54,72,66,87,95,56,82,92,52,55,74,30,70,78,28,74,78,87,80,79,91,74,78,56,83,86,57,68,82,47,100,61,98,74,84,83,67,84,68,63,59,93,73,39,96,45,81,89,53,67,35,59,68,60,49,28,29,75,73,68,75,43,71,97,72,86,83,88,85,81,83,86,77,82,81,79,86,78,129

InterPro domains:
  IPR001461 Aspartic peptidase A1 [PTHR47966] (2-78)
  IPR021109 Aspartic peptidase domain superfamily [G3DSA:2.40.70.10] (1-84)
  IPR021109 Aspartic peptidase domain superfamily [SSF50630] (2-77)
  IPR033121 Peptidase family A1 domain [PF00026] (14-77)
  IPR033121 Peptidase family A1 domain [PS51767] (1-84)

Secondary structure (DSSP, 8-state):
-EEEEES-TT-SS-EEEEEE-----S---TTTTTSS-S-----S-GGG-SSTTS--HHHHHHHTTSS-S---------------

Radius of gyration: 15.62 Å; Cα contacts (8 Å, |Δi|>4): 64; chains: 1; bounding box: 39×22×44 Å